Protein AF-A0A9E0HIM5-F1 (afdb_monomer_lite)

Foldseek 3Di:
DDDDDDDDDDDDDDDDDDDPDDDQCQVVDPPQKDKDDAWDWHWDQPQGPHGIDIDIDHPPPPIDIDIDDGCVPDDQQLVFDQPAWDKDKDADEDPDPVCQVPDWDKDWQAAPFFIKIATDPDRDDHRDIDMDIQGLDVVRIDTPGGDSSRSND

Structure (mmCIF, N/CA/C/O backbone):
data_AF-A0A9E0HIM5-F1
#
_entry.id   AF-A0A9E0HIM5-F1
#
loop_
_atom_site.group_PDB
_atom_site.id
_atom_site.type_symbol
_atom_site.label_atom_id
_atom_site.label_alt_id
_atom_site.label_comp_id
_atom_site.label_asym_id
_atom_site.label_entity_id
_atom_site.label_seq_id
_atom_site.pdbx_PDB_ins_code
_atom_site.Cartn_x
_atom_site.Cartn_y
_atom_site.Cartn_z
_atom_site.occupancy
_atom_site.B_iso_or_equiv
_atom_site.auth_seq_id
_atom_site.auth_comp_id
_atom_site.auth_asym_id
_atom_site.auth_atom_id
_atom_site.pdbx_PDB_model_num
ATOM 1 N N . MET A 1 1 ? -58.139 -14.230 -29.315 1.00 43.16 1 MET A N 1
ATOM 2 C CA . MET A 1 1 ? -57.437 -13.422 -28.295 1.00 43.16 1 MET A CA 1
ATOM 3 C C . MET A 1 1 ? -55.949 -13.708 -28.426 1.00 43.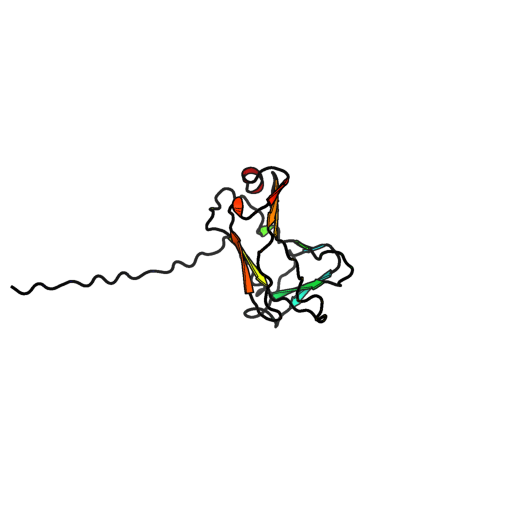16 1 MET A C 1
ATOM 5 O O . MET A 1 1 ? -55.569 -14.857 -28.265 1.00 43.16 1 MET A O 1
ATOM 9 N N . ARG A 1 2 ? -55.128 -12.725 -28.819 1.00 44.28 2 ARG A N 1
ATOM 10 C CA . ARG A 1 2 ? -53.660 -12.851 -28.870 1.00 44.28 2 ARG A CA 1
ATOM 11 C C . ARG A 1 2 ? -53.093 -12.028 -27.714 1.00 44.28 2 ARG A C 1
ATOM 13 O O . ARG A 1 2 ? -53.306 -10.822 -27.691 1.00 44.28 2 ARG A O 1
ATOM 20 N N . GLN A 1 3 ? -52.443 -12.681 -26.754 1.00 48.62 3 GLN A N 1
ATOM 21 C CA . GLN A 1 3 ? -51.703 -12.006 -25.688 1.00 48.62 3 GLN A CA 1
ATOM 22 C C . GLN A 1 3 ? -50.347 -11.561 -26.247 1.00 48.62 3 GLN A C 1
ATOM 24 O O . GLN A 1 3 ? -49.573 -12.383 -26.731 1.00 48.62 3 GLN A O 1
ATOM 29 N N . LEU A 1 4 ? -50.095 -10.253 -26.222 1.00 53.31 4 LEU A N 1
ATOM 30 C CA . LEU A 1 4 ? -48.773 -9.672 -26.436 1.00 53.31 4 LEU A CA 1
ATOM 31 C C . LEU A 1 4 ? -48.008 -9.771 -25.113 1.00 53.31 4 LEU A C 1
ATOM 33 O O . LEU A 1 4 ? -48.431 -9.192 -24.116 1.00 53.31 4 LEU A O 1
ATOM 37 N N . ALA A 1 5 ? -46.914 -10.531 -25.101 1.00 50.97 5 ALA A N 1
ATOM 38 C CA . ALA A 1 5 ? -45.976 -10.561 -23.988 1.00 50.97 5 ALA A CA 1
ATOM 39 C C . ALA A 1 5 ? -44.979 -9.407 -24.156 1.00 50.97 5 ALA A C 1
ATOM 41 O O . ALA A 1 5 ? -44.230 -9.365 -25.133 1.00 50.97 5 ALA A O 1
ATOM 42 N N . THR A 1 6 ? -44.992 -8.459 -23.222 1.00 58.84 6 THR A N 1
ATOM 43 C CA . THR A 1 6 ? -44.032 -7.353 -23.178 1.00 58.84 6 THR A CA 1
ATOM 44 C C . THR A 1 6 ? -42.757 -7.836 -22.494 1.00 58.84 6 THR A C 1
ATOM 46 O O . THR A 1 6 ? -42.766 -8.144 -21.304 1.00 58.84 6 THR A O 1
ATOM 49 N N . LEU A 1 7 ? -41.664 -7.916 -23.251 1.00 58.78 7 LEU A N 1
ATOM 50 C CA . LEU A 1 7 ? -40.328 -8.196 -22.735 1.00 58.78 7 LEU A CA 1
ATOM 51 C C . LEU A 1 7 ? -39.773 -6.915 -22.093 1.00 58.78 7 LEU A C 1
ATOM 53 O O . LEU A 1 7 ? -39.498 -5.942 -22.794 1.00 58.78 7 LEU A O 1
ATOM 57 N N . ALA A 1 8 ? -39.633 -6.899 -20.768 1.00 53.84 8 ALA A N 1
ATOM 58 C CA . ALA A 1 8 ? -38.939 -5.827 -20.064 1.00 53.84 8 ALA A CA 1
ATOM 59 C C . ALA A 1 8 ? -37.426 -6.079 -20.137 1.00 53.84 8 ALA A C 1
ATOM 61 O O . ALA A 1 8 ? -36.931 -7.074 -19.611 1.00 53.84 8 ALA A O 1
ATOM 62 N N . ILE A 1 9 ? -36.699 -5.193 -20.819 1.00 60.38 9 ILE A N 1
ATOM 63 C CA . ILE A 1 9 ? -35.235 -5.187 -20.843 1.00 60.38 9 ILE A CA 1
ATOM 64 C C . ILE A 1 9 ? -34.775 -4.359 -19.642 1.00 60.38 9 ILE A C 1
ATOM 66 O O . ILE A 1 9 ? -34.903 -3.136 -19.642 1.00 60.38 9 ILE A O 1
ATOM 70 N N . THR A 1 10 ? -34.257 -5.023 -18.611 1.00 59.72 10 THR A N 1
ATOM 71 C CA . THR A 1 10 ? -33.584 -4.352 -17.494 1.00 59.72 10 THR A CA 1
ATOM 72 C C . THR A 1 10 ? -32.178 -3.971 -17.944 1.00 59.72 10 THR A C 1
ATOM 74 O O . THR A 1 10 ? -31.320 -4.834 -18.116 1.00 59.72 10 THR A O 1
ATOM 77 N N . ILE A 1 11 ? -31.941 -2.680 -18.168 1.00 59.44 11 ILE A N 1
ATOM 78 C CA . ILE A 1 11 ? -30.602 -2.146 -18.435 1.00 59.44 11 ILE A CA 1
ATOM 79 C C . ILE A 1 11 ? -29.896 -2.011 -17.085 1.00 59.44 11 ILE A C 1
ATOM 81 O O . ILE A 1 11 ? -30.265 -1.169 -16.270 1.00 59.44 11 ILE A O 1
ATOM 85 N N . LEU A 1 12 ? -28.906 -2.869 -16.837 1.00 55.91 12 LEU A N 1
ATOM 86 C CA . LEU A 1 12 ? -28.049 -2.784 -15.659 1.00 55.91 12 LEU A CA 1
ATOM 87 C C . LEU A 1 12 ? -27.020 -1.671 -15.901 1.00 55.91 12 LEU A C 1
ATOM 89 O O . LEU A 1 12 ? -26.066 -1.848 -16.658 1.00 55.91 12 LEU A O 1
ATOM 93 N N . THR A 1 13 ? -27.233 -0.496 -15.316 1.00 52.78 13 THR A N 1
ATOM 94 C CA . THR A 1 13 ? -26.237 0.579 -15.341 1.00 52.78 13 THR A CA 1
ATOM 95 C C . THR A 1 13 ? -25.152 0.265 -14.317 1.00 52.78 13 THR A C 1
ATOM 97 O O . THR A 1 13 ? -25.403 0.328 -13.114 1.00 52.78 13 THR A O 1
ATOM 100 N N . LEU A 1 14 ? -23.952 -0.080 -14.786 1.00 48.50 14 LEU A N 1
ATOM 101 C CA . LEU A 1 14 ? -22.751 -0.126 -13.954 1.00 48.50 14 LEU A CA 1
ATOM 102 C C . LEU A 1 14 ? -22.417 1.313 -13.546 1.00 48.50 14 LEU A C 1
ATOM 104 O O . LEU A 1 14 ? -21.977 2.105 -14.377 1.00 48.50 14 LEU A O 1
ATOM 108 N N . ILE A 1 15 ? -22.686 1.668 -12.291 1.00 55.78 15 ILE A N 1
ATOM 109 C CA . ILE A 1 15 ? -22.200 2.923 -11.715 1.00 55.78 15 ILE A CA 1
ATOM 110 C C . ILE A 1 15 ? -20.728 2.678 -11.363 1.00 55.78 15 ILE A C 1
ATOM 112 O O . ILE A 1 15 ? -20.465 1.792 -10.547 1.00 55.78 15 ILE A O 1
ATOM 116 N N . PRO A 1 16 ? -19.763 3.386 -11.975 1.00 54.12 16 PRO A N 1
ATOM 117 C CA . PRO A 1 16 ? -18.373 3.269 -11.565 1.00 54.12 16 PRO A CA 1
ATOM 118 C C . PRO A 1 16 ? -18.254 3.779 -10.127 1.00 54.12 16 PRO A C 1
ATOM 120 O O . PRO A 1 16 ? -18.590 4.928 -9.841 1.00 54.12 16 PRO A O 1
ATOM 123 N N . ALA A 1 17 ? -17.812 2.914 -9.215 1.00 57.66 17 ALA A N 1
ATOM 124 C CA . ALA A 1 17 ? -17.440 3.329 -7.874 1.00 57.66 17 ALA A CA 1
ATOM 125 C C . ALA A 1 17 ? -16.156 4.158 -7.987 1.00 57.66 17 ALA A C 1
ATOM 127 O O . ALA A 1 17 ? -15.097 3.634 -8.326 1.00 57.66 17 ALA A O 1
ATOM 128 N N . THR A 1 18 ? -16.255 5.466 -7.771 1.00 56.19 18 THR A N 1
ATOM 129 C CA . THR A 1 18 ? -15.079 6.326 -7.645 1.00 56.19 18 THR A CA 1
ATOM 130 C C . THR A 1 18 ? -14.512 6.144 -6.248 1.00 56.19 18 THR A C 1
ATOM 132 O O . THR A 1 18 ? -15.214 6.419 -5.273 1.00 56.19 18 THR A O 1
ATOM 135 N N . ALA A 1 19 ? -13.258 5.701 -6.145 1.00 60.41 19 ALA A N 1
ATOM 136 C CA . ALA A 1 19 ? -12.533 5.774 -4.884 1.00 60.41 19 ALA A CA 1
ATOM 137 C C . ALA A 1 19 ? -12.538 7.228 -4.389 1.00 60.41 19 ALA A C 1
ATOM 139 O O . ALA A 1 19 ? -12.401 8.156 -5.190 1.00 60.41 19 ALA A O 1
ATOM 140 N N . GLN A 1 20 ? -12.711 7.426 -3.082 1.00 70.00 20 GLN A N 1
ATOM 141 C CA . GLN A 1 20 ? -12.738 8.762 -2.479 1.00 70.00 20 GLN A CA 1
ATOM 142 C C . GLN A 1 20 ? -11.437 9.534 -2.755 1.00 70.00 20 GLN A C 1
ATOM 144 O O . GLN A 1 20 ? -11.464 10.754 -2.908 1.00 70.00 20 GLN A O 1
ATOM 149 N N . VAL A 1 21 ? -10.318 8.812 -2.867 1.00 78.06 21 VAL A N 1
ATOM 150 C CA . VAL A 1 21 ? -8.997 9.318 -3.246 1.00 78.06 21 VAL A CA 1
ATOM 151 C C . VAL A 1 21 ? -8.284 8.235 -4.065 1.00 78.06 21 VAL A C 1
ATOM 153 O O . VAL A 1 21 ? -8.402 7.049 -3.761 1.00 78.06 21 VAL A O 1
ATOM 156 N N . HIS A 1 22 ? -7.570 8.631 -5.118 1.00 86.25 22 HIS A N 1
ATOM 157 C CA . HIS A 1 22 ? -6.897 7.729 -6.053 1.00 86.25 22 HIS A CA 1
ATOM 158 C C . HIS A 1 22 ? -5.576 8.337 -6.529 1.00 86.25 22 HIS A C 1
ATOM 160 O O . HIS A 1 22 ? -5.502 9.545 -6.750 1.00 86.25 22 HIS A O 1
ATOM 166 N N . TYR A 1 23 ? -4.571 7.483 -6.711 1.00 91.12 23 TYR A N 1
ATOM 167 C CA . TYR A 1 23 ? -3.269 7.821 -7.273 1.00 91.12 23 TYR A CA 1
ATOM 168 C C . TYR A 1 23 ? -2.973 6.878 -8.438 1.00 91.12 23 TYR A C 1
ATOM 170 O O . TYR A 1 23 ? -2.908 5.669 -8.233 1.00 91.12 23 TYR A O 1
ATOM 178 N N . ASP A 1 24 ? -2.788 7.436 -9.635 1.00 92.44 24 ASP A N 1
ATOM 179 C CA . ASP A 1 24 ? -2.306 6.728 -10.832 1.00 92.44 24 ASP A CA 1
ATOM 180 C C . ASP A 1 24 ? -0.873 7.112 -11.221 1.00 92.44 24 ASP A C 1
ATOM 182 O O . ASP A 1 24 ? -0.307 6.498 -12.111 1.00 92.44 24 ASP A O 1
ATOM 186 N N . PHE A 1 25 ? -0.281 8.103 -10.544 1.00 94.69 25 PHE A N 1
ATOM 187 C CA . PHE A 1 25 ? 1.060 8.639 -10.816 1.00 94.69 25 PHE A CA 1
ATOM 188 C C . PHE A 1 25 ? 1.223 9.313 -12.189 1.00 94.69 25 PHE A C 1
ATOM 190 O O . PHE A 1 25 ? 2.333 9.702 -12.555 1.00 94.69 25 PHE A O 1
ATOM 197 N N . GLU A 1 26 ? 0.134 9.535 -12.929 1.00 95.38 26 GLU A N 1
ATOM 198 C CA . GLU A 1 26 ? 0.191 10.065 -14.297 1.00 95.38 26 GLU A CA 1
ATOM 199 C C . GLU A 1 26 ? 0.530 11.560 -14.367 1.00 95.38 26 GLU A C 1
ATOM 201 O O . GLU A 1 26 ? 0.920 12.074 -15.417 1.00 95.38 26 GLU A O 1
ATOM 206 N N . ASP A 1 27 ? 0.436 12.274 -13.248 1.00 93.38 27 ASP A N 1
ATOM 207 C CA . ASP A 1 27 ? 0.904 13.656 -13.128 1.00 93.38 27 ASP A CA 1
ATOM 208 C C . ASP A 1 27 ? 2.420 13.763 -12.871 1.00 93.38 27 ASP A C 1
ATOM 210 O O . ASP A 1 27 ? 2.970 14.868 -12.841 1.00 93.38 27 ASP A O 1
ATOM 214 N N . GLY A 1 28 ? 3.097 12.621 -12.702 1.00 93.75 28 GLY A N 1
ATOM 215 C CA . GLY A 1 28 ? 4.519 12.515 -12.401 1.00 93.75 28 GLY A CA 1
ATOM 216 C C . GLY A 1 28 ? 4.918 13.063 -11.027 1.00 93.75 28 GLY A C 1
ATOM 217 O O . GLY A 1 28 ? 6.095 13.341 -10.787 1.00 93.75 28 GLY A O 1
ATOM 218 N N . ASN A 1 29 ? 3.962 13.262 -10.118 1.00 91.75 29 ASN A N 1
ATOM 219 C CA . ASN A 1 29 ? 4.213 13.863 -8.819 1.00 91.75 29 ASN A CA 1
ATOM 220 C C . ASN A 1 29 ? 4.199 12.828 -7.688 1.00 91.75 29 ASN A C 1
ATOM 222 O O . ASN A 1 29 ? 3.151 12.402 -7.209 1.00 91.75 29 ASN A O 1
ATOM 226 N N . ILE A 1 30 ? 5.389 12.519 -7.173 1.00 93.81 30 ILE A N 1
ATOM 227 C CA . ILE A 1 30 ? 5.572 11.628 -6.018 1.00 93.81 30 ILE A CA 1
ATOM 228 C C . ILE A 1 30 ? 6.011 12.370 -4.746 1.00 93.81 30 ILE A C 1
ATOM 230 O O . ILE A 1 30 ? 6.396 11.746 -3.768 1.00 93.81 30 ILE A O 1
ATOM 234 N N . THR A 1 31 ? 5.945 13.706 -4.717 1.00 92.06 31 THR A N 1
ATOM 235 C CA . THR A 1 31 ? 6.539 14.529 -3.635 1.00 92.06 31 THR A CA 1
ATOM 236 C C . THR A 1 31 ? 5.951 14.306 -2.238 1.00 92.06 31 THR A C 1
ATOM 238 O O . THR A 1 31 ? 6.559 14.722 -1.255 1.00 92.06 31 THR A O 1
ATOM 241 N N . GLN A 1 32 ? 4.770 13.693 -2.140 1.00 91.06 32 GLN A N 1
ATOM 242 C CA . GLN A 1 32 ? 4.095 13.389 -0.873 1.00 91.06 32 GLN A CA 1
ATOM 243 C C . GLN A 1 32 ? 4.208 11.916 -0.462 1.00 91.06 32 GLN A C 1
ATOM 245 O O . GLN A 1 32 ? 3.652 11.535 0.565 1.00 91.06 32 GLN A O 1
ATOM 250 N N . TRP A 1 33 ? 4.872 11.098 -1.275 1.00 92.69 33 TRP A N 1
ATOM 251 C CA . TRP A 1 33 ? 5.183 9.714 -0.948 1.00 92.69 33 TRP A CA 1
ATOM 252 C C . TRP A 1 33 ? 6.515 9.665 -0.209 1.00 92.69 33 TRP A C 1
ATOM 254 O O . TRP A 1 33 ? 7.416 10.459 -0.484 1.00 92.69 33 TRP A O 1
ATOM 264 N N . TYR A 1 34 ? 6.621 8.742 0.740 1.00 90.19 34 TYR A N 1
ATOM 265 C CA . TYR A 1 34 ? 7.822 8.550 1.543 1.00 90.19 34 TYR A CA 1
ATOM 266 C C . TYR A 1 34 ? 8.141 7.062 1.642 1.00 90.19 34 TYR A C 1
ATOM 268 O O . TYR A 1 34 ? 7.231 6.231 1.602 1.00 90.19 34 TYR A O 1
ATOM 276 N N . SER A 1 35 ? 9.420 6.743 1.825 1.00 89.25 35 SER A N 1
ATOM 277 C CA . SER A 1 35 ? 9.861 5.421 2.249 1.00 89.25 35 SER A CA 1
ATOM 278 C C . SER A 1 35 ? 10.607 5.491 3.576 1.00 89.25 35 SER A C 1
ATOM 280 O O . SER A 1 35 ? 11.244 6.495 3.904 1.00 89.25 35 SER A O 1
ATOM 282 N N . GLU A 1 36 ? 10.525 4.403 4.327 1.00 90.38 36 GLU A N 1
ATOM 283 C CA . GLU A 1 36 ? 11.392 4.092 5.460 1.00 90.38 36 GLU A CA 1
ATOM 284 C C . GLU A 1 36 ? 11.980 2.686 5.263 1.00 90.38 36 GLU A C 1
ATOM 286 O O . GLU A 1 36 ? 11.448 1.897 4.480 1.00 90.38 36 GLU A O 1
ATOM 291 N N . GLY A 1 37 ? 13.064 2.368 5.974 1.00 88.38 37 GLY A N 1
ATOM 292 C CA . GLY A 1 37 ? 13.764 1.085 5.846 1.00 88.38 37 GLY A CA 1
ATOM 293 C C . GLY A 1 37 ? 14.945 1.134 4.877 1.00 88.38 37 GLY A C 1
ATOM 294 O O . GLY A 1 37 ? 15.610 2.166 4.758 1.00 88.38 37 GLY A O 1
ATOM 295 N N . ASP A 1 38 ? 15.225 0.010 4.224 1.00 83.56 38 ASP A N 1
ATOM 296 C CA . ASP A 1 38 ? 16.394 -0.234 3.375 1.00 83.56 38 ASP A CA 1
ATOM 297 C C . ASP A 1 38 ? 16.055 -0.239 1.882 1.00 83.56 38 ASP A C 1
ATOM 299 O O . ASP A 1 38 ? 16.182 -1.236 1.174 1.00 83.56 38 ASP A O 1
ATOM 303 N N . GLY A 1 39 ? 15.637 0.919 1.387 1.00 85.00 39 GLY A N 1
ATOM 304 C CA . GLY A 1 39 ? 15.313 1.071 -0.019 1.00 85.00 39 GLY A CA 1
ATOM 305 C C . GLY A 1 39 ? 15.072 2.511 -0.428 1.00 85.00 39 GLY A C 1
ATOM 306 O O . GLY A 1 39 ? 15.079 3.435 0.393 1.00 85.00 39 GLY A O 1
ATOM 307 N N . ASP A 1 40 ? 14.810 2.697 -1.712 1.00 89.62 40 ASP A N 1
ATOM 308 C CA . ASP A 1 40 ? 14.403 3.973 -2.278 1.00 89.62 40 ASP A CA 1
ATOM 309 C C . ASP A 1 40 ? 13.107 3.843 -3.085 1.00 89.62 40 ASP A C 1
ATOM 311 O O . ASP A 1 40 ? 12.512 2.770 -3.233 1.00 89.62 40 ASP A O 1
ATOM 315 N N . PHE A 1 41 ? 12.612 4.987 -3.541 1.00 92.56 41 PHE A N 1
ATOM 316 C CA . PHE A 1 41 ? 11.471 5.041 -4.432 1.00 92.56 41 PHE A CA 1
ATOM 317 C C . PHE A 1 41 ? 11.694 6.089 -5.504 1.00 92.56 41 PHE A C 1
ATOM 319 O O . PHE A 1 41 ? 12.276 7.152 -5.277 1.00 92.56 41 PHE A O 1
ATOM 326 N N . GLU A 1 42 ? 11.175 5.794 -6.683 1.00 94.88 42 GLU A N 1
ATOM 327 C CA . GLU A 1 42 ? 11.262 6.673 -7.830 1.00 94.88 42 GLU A CA 1
ATOM 328 C C . GLU A 1 42 ? 10.010 6.564 -8.692 1.00 94.88 42 GLU A C 1
ATOM 330 O O . GLU A 1 42 ? 9.222 5.623 -8.608 1.00 94.88 42 GLU A O 1
ATOM 335 N N . LEU A 1 43 ? 9.817 7.565 -9.539 1.00 96.75 43 LEU A N 1
ATOM 336 C CA . LEU A 1 43 ? 8.780 7.531 -10.552 1.00 96.75 43 LEU A CA 1
ATOM 337 C C . LEU A 1 43 ? 9.323 6.789 -11.776 1.00 96.75 43 LEU A C 1
ATOM 339 O O . LEU A 1 43 ? 10.192 7.303 -12.483 1.00 96.75 43 LEU A O 1
ATOM 343 N N . ASN A 1 44 ? 8.775 5.613 -12.064 1.00 96.62 44 ASN A N 1
ATOM 344 C CA . ASN A 1 44 ? 9.060 4.912 -13.304 1.00 96.62 44 ASN A CA 1
ATOM 345 C C . ASN A 1 44 ? 8.066 5.354 -14.376 1.00 96.62 44 ASN A C 1
ATOM 347 O O . ASN A 1 44 ? 6.872 5.079 -14.291 1.00 96.62 44 ASN A O 1
ATOM 351 N N . ALA A 1 45 ? 8.569 6.025 -15.409 1.00 95.94 45 ALA A N 1
ATOM 352 C CA . ALA A 1 45 ? 7.737 6.633 -16.442 1.00 95.94 45 ALA A CA 1
ATOM 353 C C . ALA A 1 45 ? 7.207 5.653 -17.509 1.00 95.94 45 ALA A C 1
ATOM 355 O O . ALA A 1 45 ? 6.510 6.076 -18.431 1.00 95.94 45 ALA A O 1
ATOM 356 N N . THR A 1 46 ? 7.604 4.378 -17.459 1.00 94.56 46 THR A N 1
ATOM 357 C CA . THR A 1 46 ? 7.403 3.441 -18.582 1.00 94.56 46 THR A CA 1
ATOM 358 C C . THR A 1 46 ? 6.770 2.112 -18.212 1.00 94.56 46 THR A C 1
ATOM 360 O O . THR A 1 46 ? 6.403 1.358 -19.113 1.00 94.56 46 THR A O 1
ATOM 363 N N . ASP A 1 47 ? 6.665 1.807 -16.923 1.00 94.25 47 ASP A N 1
ATOM 364 C CA . ASP A 1 47 ? 6.383 0.451 -16.465 1.00 94.25 47 ASP A CA 1
ATOM 365 C C . ASP A 1 47 ? 4.995 0.280 -15.817 1.00 94.25 47 ASP A C 1
ATOM 367 O O . ASP A 1 47 ? 4.636 -0.840 -15.440 1.00 94.25 47 ASP A O 1
ATOM 371 N N . GLY A 1 48 ? 4.203 1.360 -15.748 1.00 93.50 48 GLY A N 1
ATOM 372 C CA . GLY A 1 48 ? 2.848 1.415 -15.187 1.00 93.50 48 GLY A CA 1
ATOM 373 C C . GLY A 1 48 ? 1.770 0.695 -16.008 1.00 93.50 48 GLY A C 1
ATOM 374 O O . GLY A 1 48 ? 2.037 0.078 -17.045 1.00 93.50 48 GLY A O 1
ATOM 375 N N . LEU A 1 49 ? 0.518 0.766 -15.539 1.00 89.38 49 LEU A N 1
ATOM 376 C CA . LEU A 1 49 ? -0.650 0.148 -16.181 1.00 89.38 49 LEU A CA 1
ATOM 377 C C . LEU A 1 49 ? -1.841 1.125 -16.292 1.00 89.38 49 LEU A C 1
ATOM 379 O O . LEU A 1 49 ? -2.769 1.045 -15.487 1.00 89.38 49 LEU A O 1
ATOM 383 N N . PRO A 1 50 ? -1.911 1.970 -17.339 1.00 90.50 50 PRO A N 1
ATOM 384 C CA . PRO A 1 50 ? -0.852 2.327 -18.292 1.00 90.50 50 PRO A CA 1
ATOM 385 C C . PRO A 1 50 ? 0.155 3.318 -17.678 1.00 90.50 50 PRO A C 1
ATOM 387 O O . PRO A 1 50 ? -0.030 3.745 -16.554 1.00 90.50 50 PRO A O 1
ATOM 390 N N . GLY A 1 51 ? 1.190 3.700 -18.432 1.00 94.00 51 GLY A N 1
ATOM 391 C CA . GLY A 1 51 ? 1.975 4.902 -18.137 1.00 94.00 51 GLY A CA 1
ATOM 392 C C . GLY A 1 51 ? 2.985 4.751 -17.003 1.00 94.00 51 GLY A C 1
ATOM 393 O O . GLY A 1 51 ? 3.931 3.964 -17.106 1.00 94.00 51 GLY A O 1
ATOM 394 N N . GLN A 1 52 ? 2.824 5.579 -15.980 1.00 96.75 52 GLN A N 1
ATOM 395 C CA . GLN A 1 52 ? 3.777 5.788 -14.901 1.00 96.75 52 GLN A CA 1
ATOM 396 C C . GLN A 1 52 ? 3.405 4.945 -13.677 1.00 96.75 52 GLN A C 1
ATOM 398 O O . GLN A 1 52 ? 2.255 4.571 -13.467 1.00 96.75 52 GLN A O 1
ATOM 403 N N . CYS A 1 53 ? 4.385 4.627 -12.841 1.00 96.44 53 CYS A N 1
ATOM 404 C CA . CYS A 1 53 ? 4.134 4.035 -11.533 1.00 96.44 53 CYS A CA 1
ATOM 405 C C . CYS A 1 53 ? 5.174 4.491 -10.517 1.00 96.44 53 CYS A C 1
ATOM 407 O O . CYS A 1 53 ? 6.305 4.833 -10.870 1.00 96.44 53 CYS A O 1
ATOM 409 N N . LEU A 1 54 ? 4.806 4.445 -9.240 1.00 95.88 54 LEU A N 1
ATOM 410 C CA . LEU A 1 54 ? 5.777 4.500 -8.158 1.00 95.88 54 LEU A CA 1
ATOM 411 C C . LEU A 1 54 ? 6.510 3.159 -8.085 1.00 95.88 54 LEU A C 1
ATOM 413 O O . LEU A 1 54 ? 5.904 2.122 -7.820 1.00 95.88 54 LEU A O 1
ATOM 417 N N . GLN A 1 55 ? 7.809 3.188 -8.350 1.00 94.81 55 GLN A N 1
ATOM 418 C CA . GLN A 1 55 ? 8.703 2.058 -8.166 1.00 94.81 55 GLN A CA 1
ATOM 419 C C . GLN A 1 55 ? 9.314 2.148 -6.772 1.00 94.81 55 GLN A C 1
ATOM 421 O O . GLN A 1 55 ? 9.758 3.217 -6.358 1.00 94.81 55 GLN A O 1
ATOM 426 N N . VAL A 1 56 ? 9.324 1.023 -6.065 1.00 92.06 56 VAL A N 1
ATOM 427 C CA . VAL A 1 56 ? 9.959 0.871 -4.757 1.00 92.06 56 VAL A CA 1
ATOM 428 C C . VAL A 1 56 ? 11.058 -0.166 -4.923 1.00 92.06 56 VAL A C 1
ATOM 430 O O . VAL A 1 56 ? 10.769 -1.285 -5.352 1.00 92.06 56 VAL A O 1
ATOM 433 N N . ASN A 1 57 ? 12.299 0.213 -4.629 1.00 90.25 57 ASN A N 1
ATOM 434 C CA . ASN A 1 57 ? 13.438 -0.692 -4.687 1.00 90.25 57 ASN A CA 1
ATOM 435 C C . ASN A 1 57 ? 13.808 -1.109 -3.267 1.00 90.25 57 ASN A C 1
ATOM 437 O O . ASN A 1 57 ? 13.995 -0.263 -2.398 1.00 90.25 57 ASN A O 1
ATOM 441 N N . ASP A 1 58 ? 13.892 -2.414 -3.056 1.00 87.50 58 ASP A N 1
ATOM 442 C CA . ASP A 1 58 ? 14.365 -3.037 -1.825 1.00 87.50 58 ASP A CA 1
ATOM 443 C C . ASP A 1 58 ? 15.835 -3.439 -2.032 1.00 87.50 58 ASP A C 1
ATOM 445 O O . ASP A 1 58 ? 16.144 -4.180 -2.973 1.00 87.50 58 ASP A O 1
ATOM 449 N N . ASP A 1 59 ? 16.740 -2.935 -1.187 1.00 86.88 59 ASP A N 1
ATOM 450 C CA . ASP A 1 59 ? 18.182 -3.211 -1.266 1.00 86.88 59 ASP A CA 1
ATOM 451 C C . ASP A 1 59 ? 18.559 -4.598 -0.700 1.00 86.88 59 ASP A C 1
ATOM 453 O O . ASP A 1 59 ? 19.731 -4.995 -0.739 1.00 86.88 59 ASP A O 1
ATOM 457 N N . ALA A 1 60 ? 17.579 -5.351 -0.190 1.00 82.50 60 ALA A N 1
ATOM 458 C CA . ALA A 1 60 ? 17.706 -6.690 0.374 1.00 82.50 60 ALA A CA 1
ATOM 459 C C . ALA A 1 60 ? 18.745 -6.777 1.505 1.00 82.50 60 ALA A C 1
ATOM 461 O O . ALA A 1 60 ? 19.481 -7.765 1.625 1.00 82.50 60 ALA A O 1
ATOM 462 N N . THR A 1 61 ? 18.824 -5.751 2.360 1.00 84.81 61 THR A N 1
ATOM 463 C CA . THR A 1 61 ? 19.780 -5.733 3.482 1.00 84.81 61 THR A CA 1
ATOM 464 C C . THR A 1 61 ? 19.260 -6.463 4.722 1.00 84.81 61 THR A C 1
ATOM 466 O O . THR A 1 61 ? 20.019 -6.711 5.663 1.00 84.81 61 THR A O 1
ATOM 469 N N . GLY A 1 62 ? 17.999 -6.901 4.672 1.00 82.56 62 GLY A N 1
ATOM 470 C CA . GLY A 1 62 ? 17.330 -7.703 5.693 1.00 82.56 62 GLY A CA 1
ATOM 471 C C . GLY A 1 62 ? 16.292 -6.928 6.503 1.00 82.56 62 GLY A C 1
ATOM 472 O O . GLY A 1 62 ? 15.634 -7.543 7.345 1.00 82.56 62 GLY A O 1
ATOM 473 N N . ASP A 1 63 ? 16.137 -5.628 6.244 1.00 85.56 63 ASP A N 1
ATOM 474 C CA . ASP A 1 63 ? 15.039 -4.825 6.768 1.00 85.56 63 ASP A CA 1
ATOM 475 C C . ASP A 1 63 ? 13.852 -4.855 5.781 1.00 85.56 63 ASP A C 1
ATOM 477 O O . ASP A 1 63 ? 13.876 -5.549 4.766 1.00 85.56 63 ASP A O 1
ATOM 481 N N . MET A 1 64 ? 12.743 -4.208 6.147 1.00 85.62 64 MET A N 1
ATOM 482 C CA . MET A 1 64 ? 11.610 -4.030 5.240 1.00 85.62 64 MET A CA 1
ATOM 483 C C . MET A 1 64 ? 11.653 -2.632 4.648 1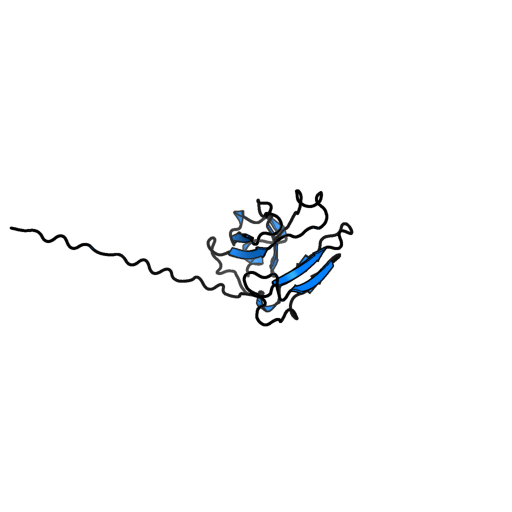.00 85.62 64 MET A C 1
ATOM 485 O O . MET A 1 64 ? 11.709 -1.658 5.403 1.00 85.62 64 MET A O 1
ATOM 489 N N . VAL A 1 65 ? 11.446 -2.523 3.338 1.00 90.50 65 VAL A N 1
ATOM 490 C CA . VAL A 1 65 ? 11.048 -1.254 2.731 1.00 90.50 65 VAL A CA 1
ATOM 491 C C . VAL A 1 65 ? 9.578 -0.957 3.050 1.00 90.50 65 VAL A C 1
ATOM 493 O O . VAL A 1 65 ? 8.671 -1.751 2.785 1.00 90.50 65 VAL A O 1
ATOM 496 N N . ILE A 1 66 ? 9.326 0.200 3.656 1.00 91.50 66 ILE A N 1
ATOM 497 C CA . ILE A 1 66 ? 7.988 0.660 4.035 1.00 91.50 66 ILE A CA 1
ATOM 498 C C . ILE A 1 66 ? 7.636 1.845 3.157 1.00 91.50 66 ILE A C 1
ATOM 500 O O . ILE A 1 66 ? 8.272 2.888 3.244 1.00 91.50 66 ILE A O 1
ATOM 504 N N . MET A 1 67 ? 6.584 1.714 2.355 1.00 92.31 67 MET A N 1
ATOM 505 C CA . MET A 1 67 ? 6.004 2.835 1.623 1.00 92.31 67 MET A CA 1
ATOM 506 C C . MET A 1 67 ? 4.918 3.502 2.471 1.00 92.31 67 MET A C 1
ATOM 508 O O . MET A 1 67 ? 3.939 2.864 2.862 1.00 92.31 67 MET A O 1
ATOM 512 N N . ILE A 1 68 ? 5.067 4.800 2.723 1.00 92.62 68 ILE A N 1
ATOM 513 C CA . ILE A 1 68 ? 4.119 5.605 3.492 1.00 92.62 68 ILE A CA 1
ATOM 514 C C . ILE A 1 68 ? 3.279 6.442 2.528 1.00 92.62 68 ILE A C 1
ATOM 516 O O . ILE A 1 68 ? 3.792 7.208 1.709 1.00 92.62 68 ILE A O 1
ATOM 520 N N . THR A 1 69 ? 1.962 6.289 2.646 1.00 92.44 69 THR A N 1
ATOM 521 C CA . THR A 1 69 ? 0.975 6.983 1.820 1.00 92.44 69 THR A CA 1
ATOM 522 C C . THR A 1 69 ? 0.936 8.494 2.092 1.00 92.44 69 THR A C 1
ATOM 524 O O . THR A 1 69 ? 1.088 8.904 3.247 1.00 92.44 69 THR A O 1
ATOM 527 N N . PRO A 1 70 ? 0.626 9.327 1.082 1.00 92.12 70 PRO A N 1
ATOM 528 C CA . PRO A 1 70 ? 0.393 10.758 1.254 1.00 92.12 70 PRO A CA 1
ATOM 529 C C . PRO A 1 70 ? -0.660 11.101 2.314 1.00 92.12 70 PRO A C 1
ATOM 531 O O . PRO A 1 70 ? -1.661 10.405 2.474 1.00 92.12 70 PRO A O 1
ATOM 534 N N . TYR A 1 71 ? -0.495 12.250 2.978 1.00 88.50 71 TYR A N 1
ATOM 535 C CA . TYR A 1 71 ? -1.435 12.728 4.003 1.00 88.50 71 TYR A CA 1
AT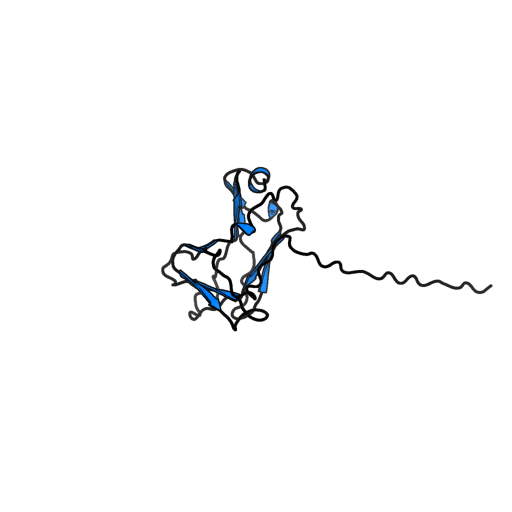OM 536 C C . TYR A 1 71 ? -2.842 13.033 3.462 1.00 88.50 71 TYR A C 1
ATOM 538 O O . TYR A 1 71 ? -3.793 13.136 4.226 1.00 88.50 71 TYR A O 1
ATOM 546 N N . THR A 1 72 ? -2.993 13.196 2.152 1.00 87.12 72 THR A N 1
ATOM 547 C CA . THR A 1 72 ? -4.283 13.347 1.458 1.00 87.12 72 THR A CA 1
ATOM 548 C C . THR A 1 72 ? -5.158 12.095 1.548 1.00 87.12 72 THR A C 1
ATOM 550 O O . THR A 1 72 ? -6.363 12.193 1.331 1.00 87.12 72 THR A O 1
ATOM 553 N N . LEU A 1 73 ? -4.568 10.934 1.859 1.00 87.69 73 LEU A N 1
ATOM 554 C CA . LEU A 1 73 ? -5.279 9.686 2.143 1.00 87.69 73 LEU A CA 1
ATOM 555 C C . LEU A 1 73 ? -5.715 9.577 3.614 1.00 87.69 73 LEU A C 1
ATOM 557 O O . LEU A 1 73 ? -6.448 8.654 3.967 1.00 87.69 73 LEU A O 1
ATOM 561 N N . ILE A 1 74 ? -5.312 10.526 4.466 1.00 87.50 74 ILE A N 1
ATOM 562 C CA . ILE A 1 74 ? -5.777 10.625 5.852 1.00 87.50 74 ILE A CA 1
ATOM 563 C C . ILE A 1 74 ? -7.168 11.267 5.864 1.00 87.50 74 ILE A C 1
ATOM 565 O O . ILE A 1 74 ? 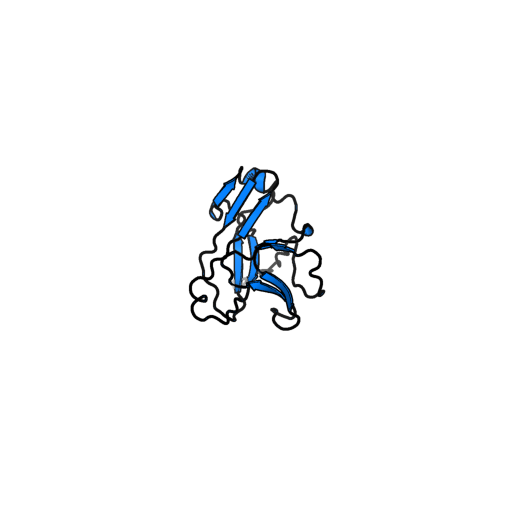-7.432 12.243 5.161 1.00 87.50 74 ILE A O 1
ATOM 569 N N . GLY A 1 75 ? -8.061 10.743 6.698 1.00 87.56 75 GLY A N 1
ATOM 570 C CA . GLY A 1 75 ? -9.403 11.276 6.892 1.00 87.56 75 GLY A CA 1
ATOM 571 C C . GLY A 1 75 ? -10.169 10.485 7.944 1.00 87.56 75 GLY A C 1
ATOM 572 O O . GLY A 1 75 ? -9.606 9.590 8.563 1.00 87.56 75 GLY A O 1
ATOM 573 N N . ASP A 1 76 ? -11.447 10.818 8.107 1.00 90.75 76 ASP A N 1
ATOM 574 C CA . ASP A 1 76 ? -12.407 10.020 8.874 1.00 90.75 76 ASP A CA 1
ATOM 575 C C . ASP A 1 76 ? -12.996 8.946 7.945 1.00 90.75 76 ASP A C 1
ATOM 577 O O . ASP A 1 76 ? -13.646 9.261 6.942 1.00 90.75 76 ASP A O 1
ATOM 581 N N . TRP A 1 77 ? -12.724 7.684 8.268 1.00 91.31 77 TRP A N 1
ATOM 582 C CA . TRP A 1 77 ? -13.171 6.489 7.549 1.00 91.31 77 TRP A CA 1
ATOM 583 C C . TRP A 1 77 ? -14.262 5.735 8.322 1.00 91.31 77 TRP A C 1
ATOM 585 O O . TRP A 1 77 ? -14.613 4.615 7.954 1.00 91.31 77 TRP A O 1
ATOM 595 N N . SER A 1 78 ? -14.847 6.325 9.369 1.00 92.25 78 SER A N 1
ATOM 596 C CA . SER A 1 78 ? -15.887 5.686 10.191 1.00 92.25 78 SER A CA 1
ATOM 597 C C . SER A 1 78 ? -17.162 5.343 9.409 1.00 92.25 78 SER A C 1
ATOM 599 O O . SER A 1 78 ? -17.947 4.495 9.832 1.00 92.25 78 SER A O 1
ATOM 601 N N . GLY A 1 79 ? -17.366 5.983 8.254 1.00 90.62 79 GLY A N 1
ATOM 602 C CA . GLY A 1 79 ? -18.450 5.683 7.319 1.00 90.62 79 GLY A CA 1
ATOM 603 C C . GLY A 1 79 ? -18.163 4.544 6.335 1.00 90.62 79 GLY A C 1
ATOM 604 O O . GLY A 1 79 ? -19.065 4.194 5.574 1.00 90.62 79 GLY A O 1
ATOM 605 N N . ALA A 1 80 ? -16.946 3.991 6.321 1.00 91.06 80 ALA A N 1
ATOM 606 C CA . ALA A 1 80 ? -16.584 2.896 5.431 1.00 91.06 80 ALA A CA 1
ATOM 607 C C . ALA A 1 80 ? -17.358 1.620 5.787 1.00 91.06 80 ALA A C 1
ATOM 609 O O . ALA A 1 80 ? -17.532 1.262 6.954 1.00 91.06 80 ALA A O 1
ATOM 610 N N . ALA A 1 81 ? -17.828 0.926 4.762 1.00 90.81 81 ALA A N 1
ATOM 611 C CA . ALA A 1 81 ? -18.546 -0.328 4.874 1.00 90.81 81 ALA A CA 1
ATOM 612 C C . ALA A 1 81 ? -17.656 -1.510 4.465 1.00 90.81 81 ALA A C 1
ATOM 614 O O . ALA A 1 81 ? -16.632 -1.358 3.807 1.00 90.81 81 ALA A O 1
ATOM 615 N N . VAL A 1 82 ? -18.092 -2.728 4.789 1.00 92.25 82 VAL A N 1
ATOM 616 C CA . VAL A 1 82 ? -17.355 -3.973 4.484 1.00 92.25 82 VAL A CA 1
ATOM 617 C C . VAL A 1 82 ? -17.159 -4.238 2.983 1.00 92.25 82 VAL A C 1
ATOM 619 O O . VAL A 1 82 ? -16.380 -5.107 2.602 1.00 92.25 82 VAL A O 1
ATOM 622 N N . ASN A 1 83 ? -17.884 -3.523 2.120 1.00 90.00 83 ASN A N 1
ATOM 623 C CA . ASN A 1 83 ? -17.713 -3.561 0.666 1.00 90.00 83 ASN A CA 1
ATOM 624 C C . ASN A 1 83 ? -16.715 -2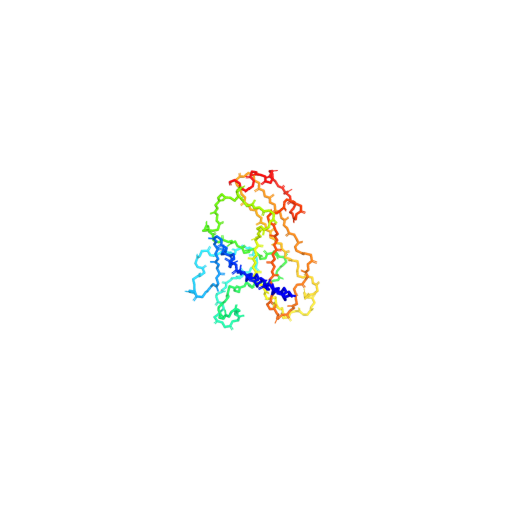.514 0.141 1.00 90.00 83 ASN A C 1
ATOM 626 O O . ASN A 1 83 ? -16.426 -2.524 -1.055 1.00 90.00 83 ASN A O 1
ATOM 630 N N . ASP A 1 84 ? -16.224 -1.620 0.998 1.00 92.56 84 ASP A N 1
ATOM 631 C CA . ASP A 1 84 ? -15.123 -0.717 0.683 1.00 92.56 84 ASP A CA 1
ATOM 632 C C . ASP A 1 84 ? -13.792 -1.438 0.897 1.00 92.56 84 ASP A C 1
ATOM 634 O O . ASP A 1 84 ? -13.703 -2.421 1.634 1.00 92.56 84 ASP A O 1
ATOM 638 N N . SER A 1 85 ? -12.734 -0.972 0.238 1.00 92.81 85 SER A N 1
ATOM 639 C CA . SER A 1 85 ? -11.422 -1.613 0.314 1.00 92.81 85 SER A CA 1
ATOM 640 C C . SER A 1 85 ? -10.293 -0.614 0.160 1.00 92.81 85 SER A C 1
ATOM 642 O O . SER A 1 85 ? -10.401 0.320 -0.636 1.00 92.81 85 SER A O 1
ATOM 644 N N . ILE A 1 86 ? -9.171 -0.898 0.812 1.00 92.75 86 ILE A N 1
ATOM 645 C CA . ILE A 1 86 ? -7.880 -0.330 0.425 1.00 92.75 86 ILE A CA 1
ATOM 646 C C . ILE A 1 86 ? -7.287 -1.229 -0.637 1.00 92.75 86 ILE A C 1
ATOM 648 O O . ILE A 1 86 ? -7.285 -2.453 -0.510 1.00 92.75 86 ILE A O 1
ATOM 652 N N . SER A 1 87 ? -6.800 -0.614 -1.703 1.00 92.19 87 SER A N 1
ATOM 653 C CA . SER A 1 87 ? -6.347 -1.345 -2.872 1.00 92.19 87 SER A CA 1
ATOM 654 C C . SER A 1 87 ? -5.236 -0.615 -3.590 1.00 92.19 87 SER A C 1
ATOM 656 O O . SER A 1 87 ? -5.280 0.611 -3.692 1.00 92.19 87 SER A O 1
ATOM 658 N N . TYR A 1 88 ? -4.328 -1.379 -4.168 1.00 92.44 88 TYR A N 1
ATOM 659 C CA . TYR A 1 88 ? -3.287 -0.895 -5.055 1.00 92.44 88 TYR A CA 1
ATOM 660 C C . TYR A 1 88 ? -2.980 -1.979 -6.083 1.00 92.44 88 TYR A C 1
ATOM 662 O O . TYR A 1 88 ? -3.188 -3.171 -5.835 1.00 92.44 88 TYR A O 1
ATOM 670 N N . ASP A 1 89 ? -2.509 -1.554 -7.246 1.00 93.81 89 ASP A N 1
ATOM 671 C CA . ASP A 1 89 ? -1.971 -2.467 -8.241 1.00 93.81 89 ASP A CA 1
ATOM 672 C C . ASP A 1 89 ? -0.465 -2.574 -8.004 1.00 93.81 89 ASP A C 1
ATOM 674 O O . ASP A 1 89 ? 0.202 -1.575 -7.736 1.00 93.81 89 ASP A O 1
ATOM 678 N N . LEU A 1 90 ? 0.069 -3.790 -8.048 1.00 92.62 90 LEU A N 1
ATOM 679 C CA . LEU A 1 90 ? 1.484 -4.055 -7.821 1.00 92.62 90 LEU A CA 1
ATOM 680 C C . LEU A 1 90 ? 2.016 -5.012 -8.882 1.00 92.62 90 LEU A C 1
ATOM 682 O O . LEU A 1 90 ? 1.303 -5.896 -9.360 1.00 92.62 90 LEU A O 1
ATOM 686 N N . LYS A 1 91 ? 3.290 -4.848 -9.221 1.00 93.06 91 LYS A N 1
ATOM 687 C CA . LYS A 1 91 ? 4.031 -5.763 -10.081 1.00 93.06 91 LYS A CA 1
ATOM 688 C C . LYS A 1 91 ? 5.375 -6.053 -9.428 1.00 93.06 91 LYS A C 1
ATOM 690 O O . LYS A 1 91 ? 6.238 -5.178 -9.444 1.00 93.06 91 LYS A O 1
ATOM 695 N N . PRO A 1 92 ? 5.577 -7.247 -8.852 1.00 90.62 92 PRO A N 1
ATOM 696 C CA . PRO A 1 92 ? 6.851 -7.555 -8.239 1.00 90.62 92 PRO A CA 1
ATOM 697 C C . PRO A 1 92 ? 7.868 -7.883 -9.330 1.00 90.62 92 PRO A C 1
ATOM 699 O O . PRO A 1 92 ? 7.582 -8.612 -10.289 1.00 90.62 92 PRO A O 1
ATOM 702 N N . ILE A 1 93 ? 9.067 -7.342 -9.161 1.00 89.75 93 ILE A N 1
ATOM 703 C CA . ILE A 1 93 ? 10.236 -7.590 -9.998 1.00 89.75 93 ILE A CA 1
ATOM 704 C C . ILE A 1 93 ? 11.362 -7.978 -9.045 1.00 89.75 93 ILE A C 1
ATOM 706 O O . ILE A 1 93 ? 11.562 -7.339 -8.021 1.00 89.75 93 ILE A O 1
ATOM 710 N N . SER A 1 94 ? 12.078 -9.047 -9.371 1.00 87.19 94 SER A N 1
ATOM 711 C CA . SER A 1 94 ? 13.244 -9.493 -8.616 1.00 87.19 94 SER A CA 1
ATOM 712 C C . SER A 1 94 ? 14.296 -9.967 -9.604 1.00 87.19 94 SER A C 1
ATOM 714 O O . SER A 1 94 ? 13.980 -10.680 -10.561 1.00 87.19 94 SER A O 1
ATOM 716 N N . SER A 1 95 ? 15.547 -9.582 -9.370 1.00 82.94 95 SER A N 1
ATOM 717 C CA . SER A 1 95 ? 16.705 -10.178 -10.038 1.00 82.94 95 SER A CA 1
ATOM 718 C C . SER A 1 95 ? 17.169 -11.473 -9.369 1.00 82.94 95 SER A C 1
ATOM 720 O O . SER A 1 95 ? 17.948 -12.215 -9.965 1.00 82.94 95 SER A O 1
ATOM 722 N N . ASP A 1 96 ? 16.706 -11.737 -8.145 1.00 82.19 96 ASP A N 1
ATOM 723 C CA . ASP A 1 96 ? 17.007 -12.948 -7.392 1.00 82.19 96 ASP A CA 1
ATOM 724 C C . ASP A 1 96 ? 15.869 -13.974 -7.565 1.00 82.19 96 ASP A C 1
ATOM 726 O O . ASP A 1 96 ? 14.738 -13.712 -7.132 1.00 82.19 96 ASP A O 1
ATOM 730 N N . PRO A 1 97 ? 16.125 -15.134 -8.200 1.00 69.75 97 PRO A N 1
ATOM 731 C CA . PRO A 1 97 ? 15.123 -16.179 -8.370 1.00 69.75 97 PRO A CA 1
ATOM 732 C C . PRO A 1 97 ? 14.674 -16.836 -7.053 1.00 69.75 97 PRO A C 1
ATOM 734 O O . PRO A 1 97 ? 13.590 -17.421 -7.030 1.00 69.75 97 PRO A O 1
ATOM 737 N N . ASP A 1 98 ? 15.456 -16.730 -5.975 1.00 73.56 98 ASP A N 1
ATOM 738 C CA . ASP A 1 98 ? 15.183 -17.371 -4.685 1.00 73.56 98 ASP A CA 1
ATOM 739 C C . ASP A 1 98 ? 14.295 -16.513 -3.762 1.00 73.56 98 ASP A C 1
ATOM 741 O O . ASP A 1 98 ? 13.650 -17.052 -2.863 1.00 73.56 98 ASP A O 1
ATOM 745 N N . VAL A 1 99 ? 14.187 -15.200 -4.012 1.00 68.50 99 VAL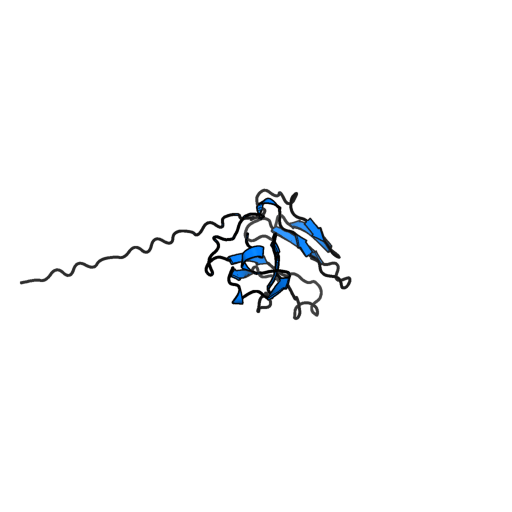 A N 1
ATOM 746 C CA . VAL A 1 99 ? 13.290 -14.270 -3.283 1.00 68.50 99 VAL A CA 1
ATOM 747 C C . VAL A 1 99 ? 11.836 -14.369 -3.777 1.00 68.50 99 VAL A C 1
ATOM 749 O O . VAL A 1 99 ? 10.884 -14.155 -3.028 1.00 68.50 99 VAL A O 1
ATOM 752 N N . ILE A 1 100 ? 11.647 -14.784 -5.031 1.00 60.56 100 ILE A N 1
ATOM 753 C CA . ILE A 1 100 ? 10.349 -14.888 -5.724 1.00 60.56 100 ILE A CA 1
ATOM 754 C C . ILE A 1 100 ? 9.264 -15.699 -4.971 1.00 60.56 100 ILE A C 1
ATOM 756 O O . ILE A 1 100 ? 8.101 -15.296 -5.013 1.00 60.56 100 ILE A O 1
ATOM 760 N N . PRO A 1 101 ? 9.558 -16.828 -4.292 1.00 60.72 101 PRO A N 1
ATOM 761 C CA . PRO A 1 101 ? 8.530 -17.646 -3.637 1.00 60.72 101 PRO A CA 1
ATOM 762 C C . PRO A 1 101 ? 8.029 -17.084 -2.297 1.00 60.72 101 PRO A C 1
ATOM 764 O O . PRO A 1 101 ? 7.072 -17.620 -1.737 1.00 60.72 101 PRO A O 1
ATOM 767 N N . VAL A 1 102 ? 8.700 -16.069 -1.748 1.00 66.69 102 VAL A N 1
ATOM 768 C CA . VAL A 1 102 ? 8.526 -15.591 -0.370 1.00 66.69 102 VAL A CA 1
ATOM 769 C C . VAL A 1 102 ? 8.639 -14.071 -0.319 1.00 66.69 102 VAL A C 1
ATOM 771 O O . VAL A 1 102 ? 9.445 -13.544 0.433 1.00 66.69 102 VAL A O 1
ATOM 774 N N . PHE A 1 103 ? 7.832 -13.359 -1.105 1.00 70.88 103 PHE A N 1
ATOM 775 C CA . PHE A 1 103 ? 7.721 -11.902 -1.015 1.00 70.88 103 PHE A CA 1
ATOM 776 C C . PHE A 1 103 ? 6.587 -11.537 -0.041 1.00 70.88 103 PHE A C 1
ATOM 778 O O . PHE A 1 103 ? 5.452 -11.350 -0.488 1.00 70.88 103 PHE A O 1
ATOM 785 N N . PRO A 1 104 ? 6.802 -11.523 1.294 1.00 77.81 104 PRO A N 1
ATOM 786 C CA . PRO A 1 104 ? 5.763 -11.101 2.211 1.00 77.81 104 PRO A CA 1
ATOM 787 C C . PRO A 1 104 ? 5.535 -9.606 2.023 1.00 77.81 104 PRO A C 1
ATOM 789 O O . PRO A 1 104 ? 6.455 -8.799 2.106 1.00 77.81 104 PRO A O 1
ATOM 792 N N . TYR A 1 105 ? 4.285 -9.232 1.823 1.00 86.31 105 TYR A N 1
ATOM 793 C CA . TYR A 1 105 ? 3.862 -7.846 1.873 1.00 86.31 105 TYR A CA 1
ATOM 794 C C . TYR A 1 105 ? 2.696 -7.743 2.844 1.00 86.31 105 TYR A C 1
ATOM 796 O O . TYR A 1 105 ? 1.909 -8.678 3.013 1.00 86.31 105 TYR A O 1
ATOM 804 N N . MET A 1 106 ? 2.614 -6.602 3.513 1.00 92.56 106 MET A N 1
ATOM 805 C CA . MET A 1 106 ? 1.537 -6.300 4.441 1.00 92.56 106 MET A CA 1
ATOM 806 C C . MET A 1 106 ? 0.992 -4.912 4.156 1.00 92.56 106 MET A C 1
ATOM 808 O O . MET A 1 106 ? 1.697 -4.046 3.638 1.00 92.56 106 MET A O 1
ATOM 812 N N . ILE A 1 107 ? -0.252 -4.695 4.560 1.00 95.12 107 ILE A N 1
ATOM 813 C CA . ILE A 1 107 ? -0.830 -3.359 4.646 1.00 95.12 107 ILE A CA 1
ATOM 814 C C . ILE A 1 107 ? -0.986 -3.039 6.124 1.00 95.12 107 ILE A C 1
ATOM 816 O O . ILE A 1 107 ? -1.578 -3.826 6.862 1.00 95.12 107 ILE A O 1
ATOM 820 N N . GLN A 1 108 ? -0.478 -1.887 6.555 1.00 96.25 108 GLN A N 1
ATOM 821 C CA . GLN A 1 108 ? -0.709 -1.369 7.898 1.00 96.25 108 GLN A CA 1
ATOM 822 C C . GLN A 1 108 ? -1.597 -0.131 7.828 1.00 96.25 108 GLN A C 1
ATOM 824 O O . GLN A 1 108 ? -1.310 0.818 7.101 1.00 96.25 108 GLN A O 1
ATOM 829 N N . LEU A 1 109 ? -2.650 -0.133 8.636 1.00 96.00 109 LEU A N 1
ATOM 830 C CA . LEU A 1 109 ? -3.480 1.028 8.903 1.00 96.00 109 LEU A CA 1
ATOM 831 C C . LEU A 1 109 ? -3.076 1.659 10.225 1.00 96.00 109 LEU A C 1
ATOM 833 O O . LEU A 1 109 ? -2.987 0.974 11.244 1.00 96.00 109 LEU A O 1
ATOM 837 N N . ASN A 1 110 ? -2.877 2.973 10.201 1.00 96.12 110 ASN A N 1
ATOM 838 C CA . ASN A 1 110 ? -2.612 3.785 11.379 1.00 96.12 110 ASN A CA 1
ATOM 839 C C . ASN A 1 110 ? -3.683 4.870 11.457 1.00 96.12 110 ASN A C 1
ATOM 841 O O . ASN A 1 110 ? -3.891 5.599 10.490 1.00 96.12 110 ASN A O 1
ATOM 845 N N . GLY A 1 111 ? -4.328 4.983 12.610 1.00 95.69 111 GLY A N 1
ATOM 846 C CA . GLY A 1 111 ? -5.381 5.959 12.855 1.00 95.69 111 GLY A CA 1
ATOM 847 C C . GLY A 1 111 ? -5.320 6.488 14.283 1.00 95.69 111 GLY A C 1
ATOM 848 O O . GLY A 1 111 ? -4.497 6.030 15.083 1.00 95.69 111 GLY A O 1
ATOM 849 N N . PRO A 1 112 ? -6.165 7.465 14.639 1.00 95.81 112 PRO A N 1
ATOM 850 C CA . PRO A 1 112 ? -6.035 8.190 15.902 1.00 95.81 112 PRO A CA 1
ATOM 851 C C . PRO A 1 112 ? -6.235 7.308 17.140 1.00 95.81 112 PRO A C 1
ATOM 853 O O . PRO A 1 112 ? -5.711 7.624 18.209 1.00 95.81 112 PRO A O 1
ATOM 856 N N . GLY A 1 113 ? -6.982 6.210 17.012 1.00 96.69 113 GLY A N 1
ATOM 857 C CA . GLY A 1 113 ? -7.295 5.305 18.112 1.00 96.69 113 GLY A CA 1
ATOM 858 C C . GLY A 1 113 ? -6.811 3.871 17.937 1.00 96.69 113 GLY A C 1
ATOM 859 O O . GLY A 1 113 ? -7.230 3.019 18.723 1.00 96.69 113 GLY A O 1
ATOM 860 N N . GLY A 1 114 ? -5.956 3.574 16.953 1.00 97.38 114 GLY A N 1
ATOM 861 C CA . GLY A 1 114 ? -5.455 2.216 16.778 1.00 97.38 114 GLY A CA 1
ATOM 862 C C . GLY A 1 114 ? -4.476 2.005 15.631 1.00 97.38 114 GLY A C 1
ATOM 863 O O . GLY A 1 114 ? -4.146 2.917 14.874 1.00 97.38 114 GLY A O 1
ATOM 864 N N . VAL A 1 115 ? -4.024 0.756 15.532 1.00 98.12 115 VAL A N 1
ATOM 865 C CA . VAL A 1 115 ? -3.198 0.227 14.444 1.00 98.12 115 VAL A CA 1
ATOM 866 C C . VAL A 1 115 ? -3.718 -1.161 14.088 1.00 98.12 115 VAL A C 1
ATOM 868 O O . VAL A 1 115 ? -4.016 -1.962 14.980 1.00 98.12 115 VAL A O 1
ATOM 871 N N . ALA A 1 116 ? -3.820 -1.460 12.796 1.00 98.31 116 ALA A N 1
ATOM 872 C CA . ALA A 1 116 ? -4.177 -2.788 12.315 1.00 98.31 116 ALA A CA 1
ATOM 873 C C . ALA A 1 116 ? -3.321 -3.198 11.117 1.00 98.31 116 ALA A C 1
ATOM 875 O O . ALA A 1 116 ? -2.892 -2.353 10.336 1.00 98.31 116 ALA A O 1
ATOM 876 N N . VAL A 1 117 ? -3.088 -4.501 10.970 1.00 97.94 117 VAL A N 1
ATOM 877 C CA . VAL A 1 117 ? -2.316 -5.075 9.861 1.00 97.94 117 VAL A CA 1
ATOM 878 C C . VAL A 1 117 ? -3.137 -6.106 9.100 1.00 97.94 117 VAL A C 1
ATOM 880 O O . VAL A 1 117 ? -3.893 -6.872 9.701 1.00 97.94 117 VAL A O 1
ATOM 883 N N . ALA A 1 118 ? -2.965 -6.143 7.785 1.00 96.69 118 ALA A N 1
ATOM 884 C CA . ALA A 1 118 ? -3.503 -7.172 6.911 1.00 96.69 118 ALA A CA 1
ATOM 885 C C . ALA A 1 118 ? -2.371 -7.852 6.141 1.00 96.69 118 ALA A C 1
ATOM 887 O O . ALA A 1 118 ? -1.442 -7.194 5.667 1.00 96.69 118 ALA A O 1
ATOM 888 N N . TRP A 1 119 ? -2.497 -9.169 5.999 1.00 93.50 119 TRP A N 1
ATOM 889 C CA . TRP A 1 119 ? -1.579 -10.032 5.261 1.00 93.50 119 TRP A CA 1
ATOM 890 C C . TRP A 1 119 ? -2.350 -10.660 4.102 1.00 93.50 119 TRP A C 1
ATOM 892 O O . TRP A 1 119 ? -3.061 -11.644 4.322 1.00 93.50 119 TRP A O 1
ATOM 902 N N . PRO A 1 120 ? -2.289 -10.076 2.896 1.00 90.06 120 PRO A N 1
ATOM 903 C CA . PRO A 1 120 ? -2.949 -10.645 1.730 1.00 90.06 120 PRO A CA 1
ATOM 904 C C . PRO A 1 120 ? -2.519 -12.101 1.502 1.00 90.06 120 PRO A C 1
ATOM 906 O O . PRO A 1 120 ? -1.343 -12.445 1.595 1.00 90.06 120 PRO A O 1
ATOM 909 N N . ASP A 1 121 ? -3.488 -12.971 1.225 1.00 83.75 121 ASP A N 1
ATOM 910 C CA . ASP A 1 121 ? -3.327 -14.431 1.223 1.00 83.75 121 ASP A CA 1
ATOM 911 C C . ASP A 1 121 ? -2.864 -15.004 -0.124 1.00 83.75 121 ASP A C 1
ATOM 913 O O . ASP A 1 121 ? -2.946 -16.211 -0.365 1.00 83.75 121 ASP A O 1
ATOM 917 N N . PHE A 1 122 ? -2.341 -14.150 -1.003 1.00 85.06 122 PHE A N 1
ATOM 918 C CA . PHE A 1 122 ? -1.816 -14.557 -2.296 1.00 85.06 122 PHE A CA 1
ATOM 919 C C . PHE A 1 122 ? -0.446 -13.945 -2.569 1.00 85.06 122 PHE A C 1
ATOM 921 O O . PHE A 1 122 ? -0.161 -12.798 -2.227 1.00 85.06 122 PHE A O 1
ATOM 928 N N . MET A 1 123 ? 0.383 -14.720 -3.261 1.00 83.69 123 MET A N 1
ATOM 929 C CA . MET A 1 123 ? 1.647 -14.248 -3.811 1.00 83.69 123 MET A CA 1
ATOM 930 C C . MET A 1 123 ? 1.400 -13.714 -5.224 1.00 83.69 123 MET A C 1
ATOM 932 O O . MET A 1 123 ? 0.876 -14.457 -6.064 1.00 83.69 123 MET A O 1
ATOM 936 N N . PRO A 1 124 ? 1.740 -12.449 -5.515 1.00 85.56 124 PRO A N 1
ATOM 937 C CA . PRO A 1 124 ? 1.620 -11.932 -6.857 1.00 85.56 124 PRO A CA 1
ATOM 938 C C . PRO A 1 124 ? 2.612 -12.631 -7.798 1.00 85.56 124 PRO A C 1
ATOM 940 O O . PRO A 1 124 ? 3.727 -13.001 -7.437 1.00 85.56 124 PRO A O 1
ATOM 943 N N . THR A 1 125 ? 2.179 -12.836 -9.030 1.00 88.12 125 THR A N 1
ATOM 944 C CA . THR A 1 125 ? 2.949 -13.374 -10.138 1.00 88.12 125 THR A CA 1
ATOM 945 C C . THR A 1 125 ? 3.991 -12.351 -10.564 1.00 88.12 125 THR A C 1
ATOM 947 O O . THR A 1 125 ? 3.675 -11.210 -10.897 1.00 88.12 125 THR A O 1
ATOM 950 N N . MET A 1 126 ? 5.247 -12.789 -10.598 1.00 88.88 126 MET A N 1
ATOM 951 C CA . MET A 1 126 ? 6.366 -11.958 -11.033 1.00 88.88 126 MET A CA 1
ATOM 952 C C . MET A 1 126 ? 6.142 -11.363 -12.417 1.00 88.88 126 MET A C 1
ATOM 954 O O . MET A 1 126 ? 5.665 -12.040 -13.332 1.00 88.88 126 MET A O 1
ATOM 958 N N . ASN A 1 127 ? 6.566 -10.110 -12.578 1.00 90.81 127 ASN A N 1
ATOM 959 C CA . ASN A 1 127 ? 6.488 -9.354 -13.827 1.00 90.81 127 ASN A CA 1
ATOM 960 C C . ASN A 1 127 ? 5.058 -9.196 -14.381 1.00 90.81 127 ASN A C 1
ATOM 962 O O . ASN A 1 127 ? 4.882 -8.957 -15.577 1.00 90.81 127 ASN A O 1
ATOM 966 N N . GLN A 1 128 ? 4.032 -9.322 -13.534 1.00 93.06 128 GLN A N 1
ATOM 967 C CA . GLN A 1 128 ? 2.640 -9.074 -13.897 1.00 93.06 128 GLN A CA 1
ATOM 968 C C . GLN A 1 128 ? 1.994 -8.099 -12.918 1.00 93.06 128 GLN A C 1
ATOM 970 O O . GLN A 1 128 ? 2.117 -8.248 -11.707 1.00 93.06 128 GLN A O 1
ATOM 975 N N . TRP A 1 129 ? 1.289 -7.108 -13.462 1.00 94.62 129 TRP A N 1
ATOM 976 C CA . TRP A 1 129 ? 0.451 -6.218 -12.670 1.00 94.62 129 TRP A CA 1
ATOM 977 C C . TRP A 1 129 ? -0.749 -6.981 -12.122 1.00 94.62 129 TRP A C 1
ATOM 979 O O . TRP A 1 129 ? -1.488 -7.623 -12.874 1.00 94.62 129 TRP A O 1
ATOM 989 N N . GLN A 1 130 ? -0.955 -6.887 -10.815 1.00 93.44 130 GLN A N 1
ATOM 990 C CA . GLN A 1 130 ? -2.094 -7.472 -10.132 1.00 93.44 130 GLN A CA 1
ATOM 991 C C . GLN A 1 130 ? -2.629 -6.533 -9.070 1.00 93.44 130 GLN A C 1
ATOM 993 O O . GLN A 1 130 ? -1.875 -5.862 -8.369 1.00 93.44 130 GLN A O 1
ATOM 998 N N . ARG A 1 131 ? -3.951 -6.541 -8.927 1.00 93.00 131 ARG A N 1
ATOM 999 C CA . ARG A 1 131 ? -4.637 -5.768 -7.906 1.00 93.00 131 ARG A CA 1
ATOM 1000 C C . ARG A 1 131 ? -4.640 -6.512 -6.582 1.00 93.00 131 ARG A C 1
ATOM 1002 O O . ARG A 1 131 ? -5.177 -7.616 -6.497 1.00 93.00 131 ARG A O 1
ATOM 1009 N N . VAL A 1 132 ? -4.111 -5.872 -5.548 1.00 92.06 132 VAL A N 1
ATOM 1010 C CA . VAL A 1 132 ? -4.369 -6.226 -4.152 1.00 92.06 132 VAL A CA 1
ATOM 1011 C C . VAL A 1 132 ? -5.521 -5.367 -3.666 1.00 92.06 132 VAL A C 1
ATOM 1013 O O . VAL A 1 132 ? -5.558 -4.161 -3.907 1.00 92.06 132 VAL A O 1
ATOM 1016 N N . ALA A 1 133 ? -6.469 -5.986 -2.974 1.00 93.25 133 ALA A N 1
ATOM 1017 C CA . ALA A 1 133 ? -7.532 -5.281 -2.283 1.00 93.25 133 ALA A CA 1
ATOM 1018 C C . ALA A 1 133 ? -7.796 -5.966 -0.946 1.00 93.25 133 ALA A C 1
ATOM 1020 O O . ALA A 1 133 ? -8.019 -7.175 -0.902 1.00 93.25 133 ALA A O 1
ATOM 1021 N N . VAL A 1 134 ? -7.787 -5.188 0.132 1.00 94.94 134 VAL A N 1
ATOM 1022 C CA . VAL A 1 134 ? -8.175 -5.644 1.465 1.00 94.94 134 VAL A CA 1
ATOM 1023 C C . VAL A 1 134 ? -9.432 -4.877 1.867 1.00 94.94 134 VAL A C 1
ATOM 1025 O O . VAL A 1 134 ? -9.410 -3.641 1.853 1.00 94.94 134 VAL A O 1
ATOM 1028 N N . PRO A 1 135 ? -10.541 -5.568 2.183 1.00 95.31 135 PRO A N 1
ATOM 1029 C CA . PRO A 1 135 ? -11.782 -4.901 2.548 1.00 95.31 135 PRO A CA 1
ATOM 1030 C C . PRO A 1 135 ? -11.627 -4.141 3.868 1.00 95.31 135 PRO A C 1
ATOM 1032 O O . PRO A 1 135 ? -10.886 -4.570 4.754 1.00 95.31 135 PRO A O 1
ATOM 1035 N N . ILE A 1 136 ? -12.362 -3.042 4.036 1.00 95.12 136 ILE A N 1
ATOM 1036 C CA . ILE A 1 136 ? -12.534 -2.362 5.327 1.00 95.12 136 ILE A CA 1
ATOM 1037 C C . ILE A 1 136 ? -13.543 -3.165 6.168 1.00 95.12 136 ILE A C 1
ATOM 1039 O O . ILE A 1 136 ? -14.653 -2.738 6.468 1.00 95.12 136 ILE A O 1
ATOM 1043 N N . ASP A 1 137 ? -13.153 -4.392 6.508 1.00 95.81 137 ASP A N 1
ATOM 1044 C CA . ASP A 1 137 ? -13.900 -5.338 7.334 1.00 95.81 137 ASP A CA 1
ATOM 1045 C C . ASP A 1 137 ? -12.983 -5.803 8.469 1.00 95.81 137 ASP A C 1
ATOM 1047 O O . ASP A 1 137 ? -11.943 -6.388 8.171 1.00 95.81 137 ASP A O 1
ATOM 1051 N N . PRO A 1 138 ? -13.337 -5.616 9.754 1.00 96.44 138 PRO A N 1
ATOM 1052 C CA . PRO A 1 138 ? -12.489 -6.023 10.875 1.00 96.44 138 PRO A CA 1
ATOM 1053 C C . PRO A 1 138 ? -12.063 -7.500 10.842 1.00 96.44 138 PRO A C 1
ATOM 1055 O O . PRO A 1 138 ? -11.052 -7.842 11.447 1.00 96.44 138 PRO A O 1
ATOM 1058 N N . ALA A 1 139 ? -12.786 -8.383 10.144 1.00 96.56 139 ALA A N 1
ATOM 1059 C CA . ALA A 1 139 ? -12.397 -9.784 9.984 1.00 96.56 139 ALA A CA 1
ATOM 1060 C C . ALA A 1 139 ? -11.170 -9.995 9.073 1.00 96.56 139 ALA A C 1
ATOM 1062 O O . ALA A 1 139 ? -10.513 -11.030 9.174 1.00 96.56 139 ALA A O 1
ATOM 1063 N N . ALA A 1 140 ? -10.855 -9.038 8.194 1.00 96.50 140 ALA A N 1
ATOM 1064 C CA . ALA A 1 140 ? -9.700 -9.090 7.296 1.00 96.50 140 ALA A CA 1
ATOM 1065 C C . ALA A 1 140 ? -8.411 -8.527 7.924 1.00 96.50 140 ALA A C 1
ATOM 1067 O O . ALA A 1 140 ? -7.337 -8.639 7.330 1.00 96.50 140 ALA A O 1
ATOM 1068 N N . TRP A 1 141 ? -8.504 -7.934 9.119 1.00 97.38 141 TRP A N 1
ATOM 1069 C CA . TRP A 1 141 ? -7.400 -7.236 9.773 1.00 97.38 141 TRP A CA 1
ATOM 1070 C C . TRP A 1 141 ? -7.109 -7.803 11.158 1.00 97.38 141 TRP A C 1
ATOM 1072 O O . TRP A 1 141 ? -7.989 -8.244 11.892 1.00 97.38 141 TRP A O 1
ATOM 1082 N N . THR A 1 142 ? -5.845 -7.729 11.556 1.00 98.19 142 THR A N 1
ATOM 1083 C CA . THR A 1 142 ? -5.419 -7.969 12.934 1.00 98.19 142 THR A CA 1
ATOM 1084 C C . THR A 1 142 ? -5.137 -6.631 13.601 1.00 98.19 142 THR A C 1
ATOM 1086 O O . THR A 1 142 ? -4.175 -5.953 13.245 1.00 98.19 142 THR A O 1
ATOM 1089 N N . VAL A 1 143 ? -5.960 -6.245 14.578 1.00 98.38 143 VAL A N 1
ATOM 1090 C CA . VAL A 1 143 ? -5.719 -5.046 15.396 1.00 98.38 143 VAL A CA 1
ATOM 1091 C C . VAL A 1 143 ? -4.525 -5.301 16.316 1.00 98.38 143 VAL A C 1
ATOM 1093 O O . VAL A 1 143 ? -4.569 -6.192 17.165 1.00 98.38 143 VAL A O 1
ATOM 1096 N N . THR A 1 144 ? -3.456 -4.526 16.152 1.00 98.38 144 THR A N 1
ATOM 1097 C CA . THR A 1 144 ? -2.221 -4.640 16.945 1.00 98.38 144 THR A CA 1
ATOM 1098 C C . THR A 1 144 ? -2.173 -3.632 18.092 1.00 98.38 144 THR A C 1
ATOM 1100 O O . THR A 1 144 ? -1.483 -3.867 19.084 1.00 98.38 144 THR A O 1
ATOM 1103 N N . ALA A 1 145 ? -2.941 -2.542 18.001 1.00 98.38 145 ALA A N 1
ATOM 1104 C CA . ALA A 1 145 ? -3.130 -1.568 19.072 1.00 98.38 145 ALA A CA 1
ATOM 1105 C C . ALA A 1 145 ? -4.506 -0.889 18.971 1.00 98.38 145 ALA A C 1
ATOM 1107 O O . ALA A 1 145 ? -4.999 -0.644 17.872 1.00 98.38 145 ALA A O 1
ATOM 1108 N N . GLY A 1 146 ? -5.101 -0.526 20.113 1.00 98.06 146 GLY A N 1
ATOM 1109 C CA . GLY A 1 146 ? -6.358 0.229 20.151 1.00 98.06 146 GLY A CA 1
ATOM 1110 C C . GLY A 1 146 ? -7.599 -0.596 19.792 1.00 98.06 146 GLY A C 1
ATOM 1111 O O . GLY A 1 146 ? -7.700 -1.762 20.176 1.00 98.06 146 GLY A O 1
ATOM 1112 N N . THR A 1 147 ? -8.563 0.016 19.097 1.00 98.00 147 THR A N 1
ATOM 1113 C CA . THR A 1 147 ? -9.778 -0.662 18.604 1.00 98.00 147 THR A CA 1
ATOM 1114 C C . THR A 1 147 ? -10.017 -0.361 17.128 1.00 98.00 147 THR A C 1
ATOM 1116 O O . THR A 1 147 ? -9.576 0.667 16.624 1.00 98.00 147 THR A O 1
ATOM 1119 N N . TRP A 1 148 ? -10.743 -1.247 16.440 1.00 97.19 148 TRP A N 1
ATOM 1120 C CA . TRP A 1 148 ? -11.111 -1.055 15.033 1.00 97.19 148 TRP A CA 1
ATOM 1121 C C . TRP A 1 148 ? -11.911 0.236 14.807 1.00 97.19 148 TRP A C 1
ATOM 1123 O O . TRP A 1 148 ? -11.543 1.053 13.972 1.00 97.19 148 TRP A O 1
ATOM 1133 N N . ASP A 1 149 ? -12.949 0.475 15.611 1.00 95.88 149 ASP A N 1
ATOM 1134 C CA . ASP A 1 149 ? -13.790 1.668 15.455 1.00 95.88 149 ASP A CA 1
ATOM 1135 C C . ASP A 1 149 ? -13.009 2.970 15.694 1.00 95.88 149 ASP A C 1
ATOM 1137 O O . ASP A 1 149 ? -13.233 3.962 15.011 1.00 95.88 149 ASP A O 1
ATOM 1141 N N . ALA A 1 150 ? -12.071 2.976 16.649 1.00 96.25 150 ALA A N 1
ATOM 1142 C CA . ALA A 1 150 ? -11.267 4.159 16.949 1.00 96.25 150 ALA A CA 1
ATOM 1143 C C . ALA A 1 150 ? -10.093 4.346 15.969 1.00 96.25 150 ALA A C 1
ATOM 1145 O O . ALA A 1 150 ? -9.583 5.456 15.833 1.00 96.25 150 ALA A O 1
ATOM 1146 N N . LEU A 1 151 ? -9.657 3.278 15.294 1.00 96.88 151 LEU A N 1
ATOM 1147 C CA . LEU A 1 151 ? -8.697 3.333 14.191 1.00 96.88 151 LEU A CA 1
ATOM 1148 C C . LEU A 1 151 ? -9.279 4.079 12.981 1.00 96.88 151 LEU A C 1
ATOM 1150 O O . LEU A 1 151 ? -8.537 4.790 12.317 1.00 96.88 151 LEU A O 1
ATOM 1154 N N . LEU A 1 152 ? -10.572 3.913 12.693 1.00 95.19 152 LEU A N 1
ATOM 1155 C CA . LEU A 1 152 ? -11.216 4.506 11.513 1.00 95.19 152 LEU A CA 1
ATOM 1156 C C . LEU A 1 152 ? -11.743 5.936 11.728 1.00 95.19 152 LEU A C 1
ATOM 1158 O O . LEU A 1 152 ? -12.193 6.546 10.763 1.00 95.19 152 LEU A O 1
ATOM 1162 N N . ALA A 1 153 ? -11.739 6.438 12.965 1.00 90.12 153 ALA A N 1
ATOM 1163 C CA . ALA A 1 153 ? -12.283 7.750 13.332 1.00 90.12 153 ALA A CA 1
ATOM 1164 C C . ALA A 1 153 ? -11.399 8.938 12.915 1.00 90.12 153 ALA A C 1
ATOM 1166 O O . ALA A 1 153 ? -10.188 8.734 12.677 1.00 90.12 153 ALA A O 1
#

pLDDT: mean 86.01, std 13.85, range [43.16, 98.38]

Sequence (153 aa):
MRQLATLAITILTLIPATAQVHYDFEDGNITQWYSEGDGDFELNATDGLPGQCLQVNDDATGDMVIMITPYTLIGDWSGAAVNDSISYDLKPISSDPDVIPVFPYMIQLNGPGGVAVAWPDFMPTMNQWQRVAVPIDPAAWTVTAGTWDALLA

Radius of gyration: 20.23 Å; chains: 1; bounding box: 77×32×49 Å

Secondary structure (DSSP, 8-state):
--PPP--------------SS----TT---TT-EEESSEEEEEESSSSSSS-EEEEEE--SSS--EEEPPGGG-S--TT--TT-EEEEEE----S-TTTTT-----EEEEETTEEEEE--SSPPPTTS-EEEEEES-GGG-EEEEE-HHHH--